Protein AF-A0A2I6SWB7-F1 (afdb_monomer)

Solvent-accessible surface area (backbone atoms only — not comparable to full-atom values): 9257 Å² total; per-residue (Å²): 129,86,56,61,46,77,47,76,46,66,42,67,89,57,44,59,59,52,49,50,51,61,56,71,38,61,81,87,34,52,35,25,45,90,88,36,76,64,65,51,73,69,56,50,51,58,51,48,51,41,49,52,43,11,52,75,36,48,25,43,29,37,39,37,34,41,43,32,36,43,73,59,34,35,78,37,74,38,28,40,83,88,77,72,44,67,47,61,68,62,50,50,50,39,50,42,54,32,58,54,75,63,51,88,58,102,59,66,50,55,40,35,35,49,45,83,53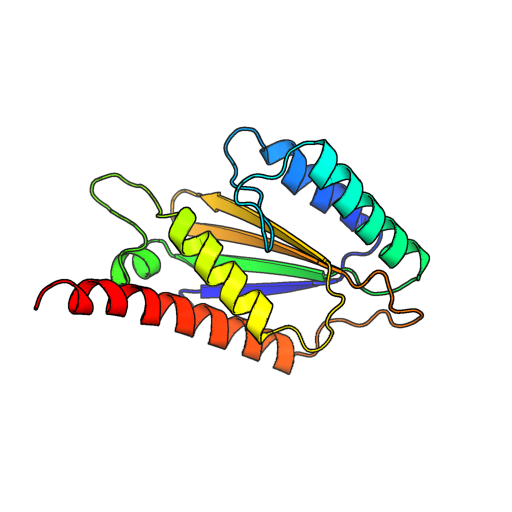,97,64,34,39,36,37,43,34,42,37,29,36,53,82,52,67,72,52,72,60,68,80,55,71,66,57,54,52,49,47,49,51,48,41,50,49,43,48,63,52,59,42,63,63,65,69,70,74,75,118

Foldseek 3Di:
DPQKDKDKDWDAPCVVVVLVVQVVVLPPKQKDDLPDSHDDPVNSVVLVVLVVLQNVLVETKMKMKMKHFLVLLVVQPQADPVVRDGVVVLVVVLVNVLVVVLDPDPAKDKMWIWDDDNGIIMIIMIIGGSPDHDDYDTPDPVSSVSSVVSSVVSSNCSNVVVVVVPD

Mean predicted aligned error: 6.57 Å

Secondary structure (DSSP, 8-state):
--SEEEEEEEESTTHHHHHHHHHHTTTT-EEE-SS-SS--HHHHHHHHHHHHHHHHTTB-EEEEEEEEEHHHHHHTTSEETTTTEE-HHHHHHHHHHHHHHT-SSTT-EEEEEEEE-SSEEEEEEEEE-TT--SB--PPPHHHHHHHHHHHHHHHHHGGGGTTTS--

pLDDT: mean 83.3, std 14.35, range [36.88, 96.44]

Nearest PDB structures (foldseek):
  6v8s-assembly10_J  TM=4.897E-01  e=3.250E+00  Arachis hypogaea
  8qhh-assembly1_A  TM=2.479E-01  e=6.245E-01  Actinidia deliciosa
  2olv-assembly1_A  TM=2.086E-01  e=6.624E-01  Staphylococcus aureus
  3jrs-assembly1_A  TM=2.125E-01  e=2.029E+00  Arabidopsis thaliana
  3nmn-assembly1_A  TM=2.355E-01  e=2.723E+00  Arabidopsis thaliana

Radius of gyration: 16.23 Å; Cα contacts (8 Å, |Δi|>4): 251; chains: 1; bounding box: 41×37×46 Å

Structure (mmCIF, N/CA/C/O backbone):
data_AF-A0A2I6SWB7-F1
#
_entry.id   AF-A0A2I6SWB7-F1
#
loop_
_atom_site.group_PDB
_atom_site.id
_atom_site.type_symbol
_atom_site.label_atom_id
_atom_site.label_alt_id
_atom_site.label_comp_id
_atom_site.label_asym_id
_atom_site.label_entity_id
_atom_site.label_seq_id
_atom_site.pdbx_PDB_ins_code
_atom_site.Cartn_x
_atom_site.Cartn_y
_atom_site.Cartn_z
_atom_site.occupancy
_atom_site.B_iso_or_equiv
_atom_site.auth_seq_id
_atom_site.auth_comp_id
_atom_site.auth_asym_id
_atom_site.auth_atom_id
_atom_site.pdbx_PDB_model_num
ATOM 1 N N . MET A 1 1 ? -23.897 2.166 -2.896 1.00 47.25 1 MET A N 1
ATOM 2 C CA . MET A 1 1 ? -22.799 3.154 -2.782 1.00 47.25 1 MET A CA 1
ATOM 3 C C . MET A 1 1 ? -21.501 2.361 -2.757 1.00 47.25 1 MET A C 1
ATOM 5 O O . MET A 1 1 ? -21.413 1.483 -1.914 1.00 47.25 1 MET A O 1
ATOM 9 N N . ASN A 1 2 ? -20.564 2.573 -3.690 1.00 56.31 2 ASN A N 1
ATOM 10 C CA . ASN A 1 2 ? -19.290 1.832 -3.690 1.00 56.31 2 ASN A CA 1
ATOM 11 C C . ASN A 1 2 ? -18.471 2.235 -2.465 1.00 56.31 2 ASN A C 1
ATOM 13 O O . ASN A 1 2 ? -18.131 3.410 -2.315 1.00 56.31 2 ASN A O 1
ATOM 17 N N . ILE A 1 3 ? -18.231 1.260 -1.594 1.00 81.88 3 ILE A N 1
ATOM 18 C CA . ILE A 1 3 ? -17.667 1.447 -0.258 1.00 81.88 3 ILE A CA 1
ATOM 19 C C . ILE A 1 3 ? -16.125 1.436 -0.293 1.00 81.88 3 ILE A C 1
ATOM 21 O O . ILE A 1 3 ? -15.462 2.081 0.522 1.00 81.88 3 ILE A O 1
ATOM 25 N N . ILE A 1 4 ? -15.572 0.771 -1.307 1.00 85.25 4 ILE A N 1
ATOM 26 C CA . ILE A 1 4 ? -14.178 0.854 -1.732 1.00 85.25 4 ILE A CA 1
ATOM 27 C C . ILE A 1 4 ? -14.172 1.292 -3.197 1.00 85.25 4 ILE A C 1
ATOM 29 O O . ILE A 1 4 ? -15.076 0.949 -3.962 1.00 85.25 4 ILE A O 1
ATOM 33 N N . LYS A 1 5 ? -13.188 2.113 -3.567 1.00 90.00 5 LYS A N 1
ATOM 34 C CA . LYS A 1 5 ? -12.897 2.465 -4.960 1.00 90.00 5 LYS A CA 1
ATOM 35 C C . LYS A 1 5 ? -11.402 2.364 -5.205 1.00 90.00 5 LYS A C 1
ATOM 37 O O . LYS A 1 5 ? -10.639 2.988 -4.465 1.00 90.00 5 LYS A O 1
ATOM 42 N N . LEU A 1 6 ? -11.011 1.653 -6.258 1.00 89.25 6 LEU A N 1
ATOM 43 C CA . LEU A 1 6 ? -9.644 1.634 -6.766 1.00 89.25 6 LEU A CA 1
ATOM 44 C C . LEU A 1 6 ? -9.508 2.535 -8.001 1.00 89.25 6 LEU A C 1
ATOM 46 O O . LEU A 1 6 ? -10.194 2.354 -9.005 1.00 89.25 6 LEU A O 1
ATOM 50 N N . TYR A 1 7 ? -8.587 3.494 -7.943 1.00 87.94 7 TYR A N 1
ATOM 51 C CA . TYR A 1 7 ? -8.158 4.276 -9.102 1.00 87.94 7 TYR A CA 1
ATOM 52 C C . TYR A 1 7 ? -6.742 3.865 -9.484 1.00 87.94 7 TYR A C 1
ATOM 54 O O . TYR A 1 7 ? -5.854 3.948 -8.642 1.00 87.94 7 TYR A O 1
ATOM 62 N N . SER A 1 8 ? -6.518 3.463 -10.735 1.00 84.31 8 SER A N 1
ATOM 63 C CA . SER A 1 8 ? -5.183 3.136 -11.244 1.00 84.31 8 SER A CA 1
ATOM 64 C C . SER A 1 8 ? -4.828 4.039 -12.419 1.00 84.31 8 SER A C 1
ATOM 66 O O . SER A 1 8 ? -5.629 4.233 -13.334 1.00 84.31 8 SER A O 1
ATOM 68 N N . ALA A 1 9 ? -3.629 4.607 -12.390 1.00 83.56 9 ALA A N 1
ATOM 69 C CA . ALA A 1 9 ? -3.094 5.450 -13.448 1.00 83.56 9 ALA A CA 1
ATOM 70 C C . ALA A 1 9 ? -1.621 5.117 -13.690 1.00 83.56 9 ALA A C 1
ATOM 72 O O . ALA A 1 9 ? -0.917 4.671 -12.784 1.00 83.56 9 ALA A O 1
ATOM 73 N N . TYR A 1 10 ? -1.132 5.357 -14.907 1.00 81.38 10 TYR A N 1
ATOM 74 C CA . TYR A 1 10 ? 0.308 5.402 -15.134 1.00 81.38 10 TYR A CA 1
ATOM 75 C C . TYR A 1 10 ? 0.822 6.826 -14.883 1.00 81.38 10 TYR A C 1
ATOM 77 O O . TYR A 1 10 ? 0.157 7.812 -15.204 1.00 81.38 10 TYR A O 1
ATOM 85 N N . LEU A 1 11 ? 2.015 6.932 -14.313 1.00 75.44 11 LEU A N 1
ATOM 86 C CA . LEU A 1 11 ? 2.709 8.188 -14.075 1.00 75.44 11 LEU A CA 1
ATOM 87 C C . LEU A 1 11 ? 3.817 8.344 -15.118 1.00 75.44 11 LEU A C 1
ATOM 89 O O . LEU A 1 11 ? 4.660 7.462 -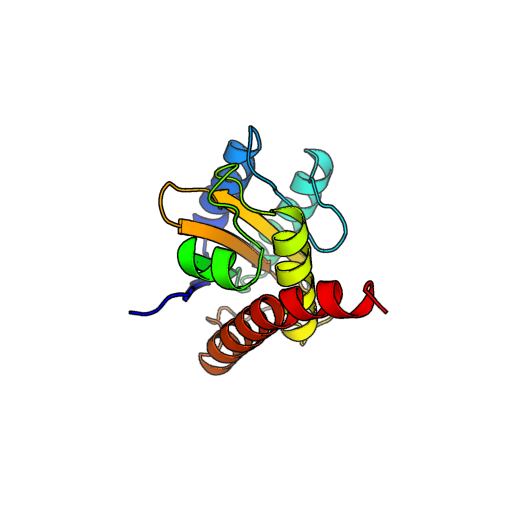15.275 1.00 75.44 11 LEU A O 1
ATOM 93 N N . ASP A 1 12 ? 3.805 9.464 -15.841 1.00 70.19 12 ASP A N 1
ATOM 94 C CA . ASP A 1 12 ? 4.919 9.866 -16.706 1.00 70.19 12 ASP A CA 1
ATOM 95 C C . ASP A 1 12 ? 5.890 10.756 -15.907 1.00 70.19 12 ASP A C 1
ATOM 97 O O . ASP A 1 12 ? 6.246 10.413 -14.782 1.00 70.19 12 ASP A O 1
ATOM 101 N N . LYS A 1 13 ? 6.263 11.946 -16.402 1.00 64.69 13 LYS A N 1
ATOM 102 C CA . LYS A 1 13 ? 7.075 12.930 -15.651 1.00 64.69 13 LYS A CA 1
ATOM 103 C C . LYS A 1 13 ? 6.468 13.357 -14.303 1.00 64.69 13 LYS A C 1
ATOM 105 O O . LYS A 1 13 ? 7.160 13.923 -13.465 1.00 64.69 13 LYS A O 1
ATOM 110 N N . SER A 1 14 ? 5.182 13.089 -14.074 1.00 67.56 14 SER A N 1
ATOM 111 C CA . SER A 1 14 ? 4.477 13.3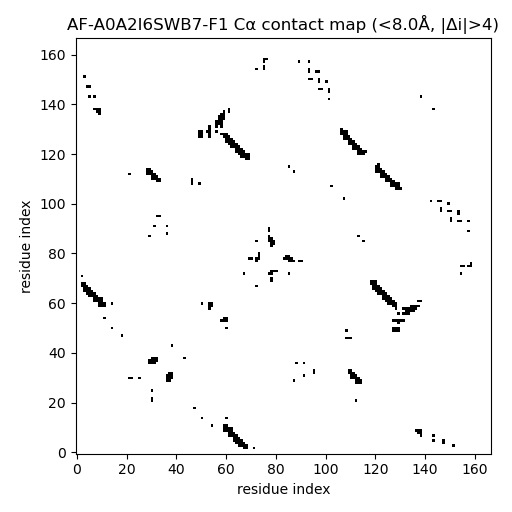99 -12.827 1.00 67.56 14 SER A CA 1
ATOM 112 C C . SER A 1 14 ? 4.874 12.512 -11.641 1.00 67.56 14 SER A C 1
ATOM 114 O O . SER A 1 14 ? 4.485 12.825 -10.512 1.00 67.56 14 SER A O 1
ATOM 116 N N . PHE A 1 15 ? 5.661 11.445 -11.848 1.00 73.94 15 PHE A N 1
ATOM 117 C CA . PHE A 1 15 ? 6.043 10.552 -10.753 1.00 73.94 15 PHE A CA 1
ATOM 118 C C . PHE A 1 15 ? 6.877 11.254 -9.675 1.00 73.94 15 PHE A C 1
ATOM 120 O O . PHE A 1 15 ? 6.742 10.917 -8.504 1.00 73.94 15 PHE A O 1
ATOM 127 N N . GLU A 1 16 ? 7.687 12.257 -10.027 1.00 72.50 16 GLU A N 1
ATOM 128 C CA . GLU A 1 16 ? 8.439 13.035 -9.038 1.00 72.50 16 GLU A CA 1
ATOM 129 C C . GLU A 1 16 ? 7.506 13.809 -8.112 1.00 72.50 16 GLU A C 1
ATOM 131 O O . GLU A 1 16 ? 7.712 13.817 -6.904 1.00 72.50 16 GLU A O 1
ATOM 136 N N . SER A 1 17 ? 6.452 14.426 -8.654 1.00 75.44 17 SER A N 1
ATOM 137 C CA . SER A 1 17 ? 5.439 15.121 -7.851 1.00 75.44 17 SER A CA 1
ATOM 138 C C . SER A 1 17 ? 4.722 14.148 -6.915 1.00 75.44 17 SER A C 1
ATOM 140 O O . SER A 1 17 ? 4.554 14.437 -5.734 1.00 75.44 17 SER A O 1
ATOM 142 N N . PHE A 1 18 ? 4.381 12.958 -7.413 1.00 73.94 18 PHE A N 1
ATOM 143 C CA . PHE A 1 18 ? 3.781 11.885 -6.623 1.00 73.94 18 PHE A CA 1
ATOM 144 C C . PHE A 1 18 ? 4.711 11.370 -5.512 1.00 73.94 18 PHE A C 1
ATOM 146 O O . PHE A 1 18 ? 4.304 11.297 -4.352 1.00 73.94 18 PHE A O 1
ATOM 153 N N . LEU A 1 19 ? 5.972 11.067 -5.831 1.00 73.06 19 LEU A N 1
ATOM 154 C CA . LEU A 1 19 ? 6.958 10.662 -4.835 1.00 73.06 19 LEU A CA 1
ATOM 155 C C . LEU A 1 19 ? 7.158 11.785 -3.824 1.00 73.06 19 LEU A C 1
ATOM 157 O O . LEU A 1 19 ? 7.045 11.551 -2.630 1.00 73.06 19 LEU A O 1
ATOM 161 N N . ASN A 1 20 ? 7.354 13.024 -4.270 1.00 72.88 20 ASN A N 1
ATOM 162 C CA . ASN A 1 20 ? 7.486 14.181 -3.390 1.00 72.88 20 ASN A CA 1
ATOM 163 C C . ASN A 1 20 ? 6.243 14.399 -2.526 1.00 72.88 20 ASN A C 1
ATOM 165 O O . ASN A 1 20 ? 6.382 14.807 -1.379 1.00 72.88 20 ASN A O 1
ATOM 169 N N . GLN A 1 21 ? 5.045 14.100 -3.024 1.00 71.25 21 GLN A N 1
ATOM 170 C CA . GLN A 1 21 ? 3.815 14.126 -2.244 1.00 71.25 21 GLN A CA 1
ATOM 171 C C . GLN A 1 21 ? 3.856 13.060 -1.141 1.00 71.25 21 GLN A C 1
ATOM 173 O O . GLN A 1 21 ? 3.712 13.414 0.027 1.00 71.25 21 GLN A O 1
ATOM 178 N N . ILE A 1 22 ? 4.139 11.795 -1.471 1.00 68.50 22 ILE A N 1
ATOM 179 C CA . ILE A 1 22 ? 4.314 10.720 -0.477 1.00 68.50 22 ILE A CA 1
ATOM 180 C C . ILE A 1 22 ? 5.393 11.086 0.558 1.00 68.50 22 ILE A C 1
ATOM 182 O O . ILE A 1 22 ? 5.217 10.860 1.752 1.00 68.50 22 ILE A O 1
ATOM 186 N N . LEU A 1 23 ? 6.488 11.705 0.117 1.00 62.88 23 LEU A N 1
ATOM 187 C CA . LEU A 1 23 ? 7.639 12.066 0.946 1.00 62.88 23 LEU A CA 1
ATOM 188 C C . LEU A 1 23 ? 7.383 13.275 1.854 1.00 62.88 23 LEU A C 1
ATOM 190 O O . LEU A 1 23 ? 7.797 13.272 3.015 1.00 62.88 23 LEU A O 1
ATOM 194 N N . ARG A 1 24 ? 6.694 14.311 1.352 1.00 60.31 24 ARG A N 1
ATOM 195 C CA . ARG A 1 24 ? 6.310 15.518 2.116 1.00 60.31 24 ARG A CA 1
ATOM 196 C C . ARG A 1 24 ? 5.397 15.181 3.284 1.00 60.31 24 ARG A C 1
ATOM 198 O O . ARG A 1 24 ? 5.394 15.876 4.294 1.00 60.31 24 ARG A O 1
ATOM 205 N N . TYR A 1 25 ? 4.649 14.101 3.141 1.00 53.00 25 TYR A N 1
ATOM 206 C CA . TYR A 1 25 ? 3.710 13.615 4.125 1.00 53.00 25 TYR A CA 1
ATOM 207 C C . TYR A 1 25 ? 4.342 12.823 5.285 1.00 53.00 25 TYR A C 1
ATOM 209 O O . TYR A 1 25 ? 3.658 12.562 6.269 1.00 53.00 25 TYR A O 1
ATOM 217 N N . SER A 1 26 ? 5.650 12.536 5.254 1.00 50.06 26 SER A N 1
ATOM 218 C CA . SER A 1 26 ? 6.396 11.829 6.321 1.00 50.06 26 SER A CA 1
ATOM 219 C C . SER A 1 26 ? 6.290 12.415 7.746 1.00 50.06 26 SER A C 1
ATOM 221 O O . SER A 1 26 ? 6.705 11.766 8.703 1.00 50.06 26 SER A O 1
ATOM 223 N N . LYS A 1 27 ? 5.682 13.594 7.937 1.00 47.38 27 LYS A N 1
ATOM 224 C CA . LYS A 1 27 ? 5.206 14.059 9.249 1.00 47.38 27 LYS A CA 1
ATOM 225 C C . LYS A 1 27 ? 3.749 13.622 9.459 1.00 47.38 27 LYS A C 1
ATOM 227 O O . LYS A 1 27 ? 2.830 14.396 9.217 1.00 47.38 27 LYS A O 1
ATOM 232 N N . GLY A 1 28 ? 3.551 12.378 9.898 1.00 50.12 28 GLY A N 1
ATOM 233 C CA . GLY A 1 28 ? 2.233 11.843 10.280 1.00 50.12 28 GLY A CA 1
ATOM 234 C C . GLY A 1 28 ? 1.578 10.880 9.284 1.00 50.12 28 GLY A C 1
ATOM 235 O O . GLY A 1 28 ? 0.435 10.487 9.500 1.00 50.12 28 GLY A O 1
ATOM 236 N N . ILE A 1 29 ? 2.278 10.483 8.217 1.00 63.03 29 ILE A N 1
ATOM 237 C CA . ILE A 1 29 ? 1.817 9.460 7.268 1.00 63.03 29 ILE A CA 1
ATOM 238 C C . ILE A 1 29 ? 2.696 8.218 7.363 1.00 63.03 29 ILE A C 1
ATOM 240 O O . ILE A 1 29 ? 3.925 8.298 7.371 1.00 63.03 29 ILE A O 1
ATOM 244 N N . TYR A 1 30 ? 2.036 7.064 7.422 1.00 73.56 30 TYR A N 1
ATOM 245 C CA . TYR A 1 30 ? 2.667 5.755 7.357 1.00 73.56 30 TYR A CA 1
ATOM 246 C C . TYR A 1 30 ? 3.132 5.530 5.926 1.00 73.56 30 TYR A C 1
ATOM 248 O O . TYR A 1 30 ? 2.305 5.280 5.052 1.00 73.56 30 TYR A O 1
ATOM 256 N N . VAL A 1 31 ? 4.431 5.691 5.677 1.00 88.56 31 VAL A N 1
ATOM 257 C CA . VAL A 1 31 ? 5.050 5.377 4.387 1.00 88.56 31 VAL A CA 1
ATOM 258 C C . VAL A 1 31 ? 5.818 4.074 4.541 1.00 88.56 31 VAL A C 1
ATOM 260 O O . VAL A 1 31 ? 6.766 4.005 5.325 1.00 88.56 31 VAL A O 1
ATOM 263 N N . PHE A 1 32 ? 5.408 3.057 3.791 1.00 91.88 32 PHE A N 1
ATOM 264 C CA . PHE A 1 32 ? 5.825 1.677 4.003 1.00 91.88 32 PHE A CA 1
ATOM 265 C C . PHE A 1 32 ? 6.057 0.945 2.681 1.00 91.88 32 PHE A C 1
ATOM 267 O O . PHE A 1 32 ? 5.696 1.419 1.602 1.00 91.88 32 PHE A O 1
ATOM 274 N N . ASN A 1 33 ? 6.693 -0.217 2.766 1.00 92.44 33 ASN A N 1
ATOM 275 C CA . ASN A 1 33 ? 6.845 -1.149 1.655 1.00 92.44 33 ASN A CA 1
ATOM 276 C C . ASN A 1 33 ? 6.730 -2.596 2.163 1.00 92.44 33 ASN A C 1
ATOM 278 O O . ASN A 1 33 ? 6.283 -2.844 3.287 1.00 92.44 33 ASN A O 1
ATOM 282 N N . TYR A 1 34 ? 7.170 -3.549 1.342 1.00 90.38 34 TYR A N 1
ATOM 283 C CA . TYR A 1 34 ? 7.117 -4.980 1.640 1.00 90.38 34 TYR A CA 1
ATOM 284 C C . TYR A 1 34 ? 7.842 -5.405 2.933 1.00 90.38 34 TYR A C 1
ATOM 286 O O . TYR A 1 34 ? 7.452 -6.403 3.516 1.00 90.38 34 TYR A O 1
ATOM 294 N N . THR A 1 35 ? 8.859 -4.671 3.403 1.00 88.31 35 THR A N 1
ATOM 295 C CA . THR A 1 35 ? 9.658 -5.050 4.594 1.00 88.31 35 THR A CA 1
ATOM 296 C C . THR A 1 35 ? 9.606 -4.053 5.739 1.00 88.31 35 THR A C 1
ATOM 298 O O . THR A 1 35 ? 9.953 -4.402 6.864 1.00 88.31 35 THR A O 1
ATOM 301 N N . LYS A 1 36 ? 9.232 -2.799 5.481 1.00 90.62 36 LYS A N 1
ATOM 302 C CA . LYS A 1 36 ? 9.334 -1.720 6.470 1.00 90.62 36 LYS A CA 1
ATOM 303 C C . LYS A 1 36 ? 7.998 -1.018 6.629 1.00 90.62 36 LYS A C 1
ATOM 305 O O . LYS A 1 36 ? 7.447 -0.551 5.639 1.00 90.62 36 LYS A O 1
ATOM 310 N N . ASN A 1 37 ? 7.529 -0.882 7.872 1.00 89.56 37 ASN A N 1
ATOM 311 C CA . ASN A 1 37 ? 6.351 -0.069 8.231 1.00 89.56 37 ASN A CA 1
ATOM 312 C C . ASN A 1 37 ? 6.643 1.441 8.155 1.00 89.56 37 ASN A C 1
ATOM 314 O O . ASN A 1 37 ? 5.726 2.248 8.040 1.00 89.56 37 ASN A O 1
ATOM 318 N N . TYR A 1 38 ? 7.925 1.817 8.224 1.00 87.00 38 TYR A N 1
ATOM 319 C CA . TYR A 1 38 ? 8.386 3.200 8.156 1.00 87.00 38 TYR A CA 1
ATOM 320 C C . TYR A 1 38 ? 9.656 3.284 7.314 1.00 87.00 38 TYR A C 1
ATOM 322 O O . TYR A 1 38 ? 10.688 2.712 7.673 1.00 87.00 38 TYR A O 1
ATOM 330 N N . LEU A 1 39 ? 9.585 4.010 6.201 1.00 85.50 39 LEU A N 1
ATOM 331 C CA . LEU A 1 39 ? 10.735 4.267 5.340 1.00 85.50 39 LEU A CA 1
ATOM 332 C C . LEU A 1 39 ? 11.506 5.500 5.813 1.00 85.50 39 LEU A C 1
ATOM 334 O O . LEU A 1 39 ? 10.961 6.600 5.916 1.00 85.50 39 LEU A O 1
ATOM 338 N N . LYS A 1 40 ? 12.801 5.320 6.080 1.00 83.62 40 LYS A N 1
ATOM 339 C CA . LYS A 1 40 ? 13.724 6.420 6.379 1.00 83.62 40 LYS A CA 1
ATOM 340 C C . LYS A 1 40 ? 14.182 7.079 5.079 1.00 83.62 40 LYS A C 1
ATOM 342 O O . LYS A 1 40 ? 14.003 6.546 3.988 1.00 83.62 40 LYS A O 1
ATOM 347 N N . LYS A 1 41 ? 14.842 8.236 5.190 1.00 80.94 41 LYS A N 1
ATOM 348 C CA . LYS A 1 41 ? 15.349 8.984 4.028 1.00 80.94 41 LYS A CA 1
ATOM 349 C C . LYS A 1 41 ? 16.214 8.126 3.091 1.00 80.94 41 LYS A 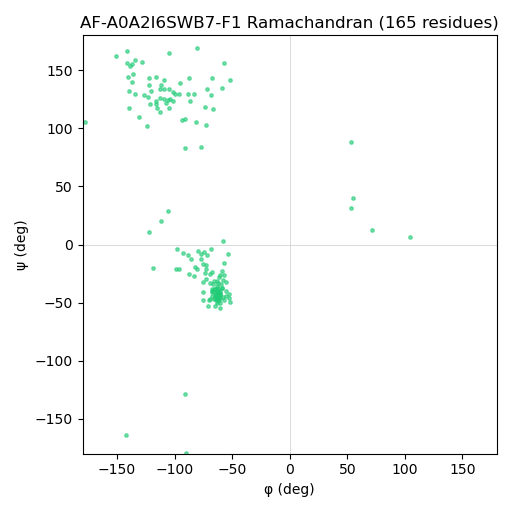C 1
ATOM 351 O O . LYS A 1 41 ? 16.036 8.220 1.886 1.00 80.94 41 LYS A O 1
ATOM 356 N N . SER A 1 42 ? 17.101 7.286 3.628 1.00 83.88 42 SER A N 1
ATOM 357 C CA . SER A 1 42 ? 17.947 6.385 2.829 1.00 83.88 42 SER A CA 1
ATOM 358 C C . SER A 1 42 ? 17.126 5.387 2.009 1.00 83.88 42 SER A C 1
ATOM 360 O O . SER A 1 42 ? 17.357 5.248 0.813 1.00 83.88 42 SER A O 1
ATOM 362 N N . ASP A 1 43 ? 16.113 4.771 2.625 1.00 86.19 43 ASP A N 1
ATOM 363 C CA . ASP A 1 43 ? 15.219 3.815 1.956 1.00 86.19 43 ASP A CA 1
ATOM 364 C C . ASP A 1 43 ? 14.487 4.477 0.785 1.00 86.19 43 ASP A C 1
ATOM 366 O O . ASP A 1 43 ? 14.308 3.905 -0.289 1.00 86.19 43 ASP A O 1
ATOM 370 N N . LEU A 1 44 ? 14.075 5.725 0.994 1.00 82.56 44 LEU A N 1
ATOM 371 C CA . LEU A 1 44 ? 13.367 6.509 -0.003 1.00 82.56 44 LE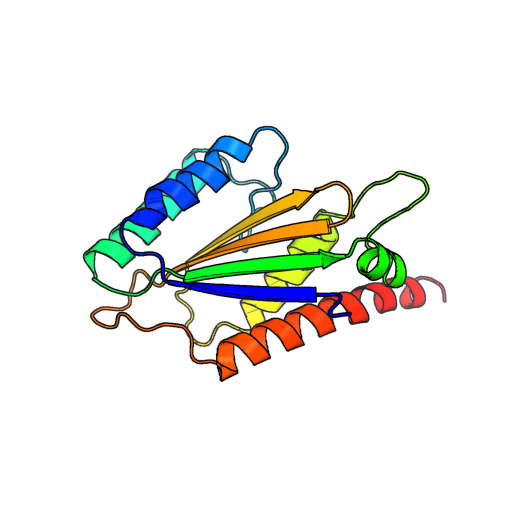U A CA 1
ATOM 372 C C . LEU A 1 44 ? 14.263 6.893 -1.185 1.00 82.56 44 LEU A C 1
ATOM 374 O O . LEU A 1 44 ? 13.763 6.945 -2.305 1.00 82.56 44 LEU A O 1
ATOM 378 N N . GLU A 1 45 ? 15.560 7.131 -0.976 1.00 84.94 45 GLU A N 1
ATOM 379 C CA . GLU A 1 45 ? 16.502 7.378 -2.077 1.00 84.94 45 GLU A CA 1
ATOM 380 C C . GLU A 1 45 ? 16.716 6.128 -2.944 1.00 84.94 45 GLU A C 1
ATOM 382 O O . GLU A 1 45 ? 16.686 6.215 -4.172 1.00 84.94 45 GLU A O 1
ATOM 387 N N . GLU A 1 46 ? 16.833 4.943 -2.343 1.00 87.44 46 GLU A N 1
ATOM 388 C CA . GLU A 1 46 ? 16.930 3.682 -3.097 1.00 87.44 46 GLU A CA 1
ATOM 389 C C . GLU A 1 46 ? 15.676 3.415 -3.942 1.00 87.44 46 GLU A C 1
ATOM 391 O O . GLU A 1 46 ? 15.752 3.046 -5.122 1.00 87.44 46 GLU A O 1
ATOM 396 N N . ILE A 1 47 ? 14.501 3.659 -3.358 1.00 89.00 47 ILE A N 1
ATOM 397 C CA . ILE A 1 47 ? 13.227 3.534 -4.063 1.00 89.00 47 ILE A CA 1
ATOM 398 C C . ILE A 1 47 ? 13.138 4.570 -5.186 1.00 89.00 47 ILE A C 1
ATOM 400 O O . ILE A 1 47 ? 12.836 4.196 -6.318 1.00 89.00 47 ILE A O 1
ATOM 404 N N . LYS A 1 48 ? 13.465 5.844 -4.933 1.00 87.00 48 LYS A N 1
ATOM 405 C CA . LYS A 1 48 ? 13.515 6.880 -5.981 1.00 87.00 48 LYS A CA 1
ATOM 406 C C . LYS A 1 48 ? 14.394 6.447 -7.148 1.00 87.00 48 LYS A C 1
ATOM 408 O O . LYS A 1 48 ? 13.952 6.550 -8.288 1.00 87.00 48 LYS A O 1
ATOM 413 N N . ASN A 1 49 ? 15.585 5.910 -6.886 1.00 90.06 49 ASN A N 1
ATOM 414 C CA . ASN A 1 49 ? 16.491 5.430 -7.933 1.00 90.06 49 ASN A CA 1
ATOM 415 C C . ASN A 1 49 ? 15.848 4.338 -8.802 1.00 90.06 49 ASN A C 1
ATOM 417 O O . ASN A 1 49 ? 16.023 4.334 -10.021 1.00 90.06 49 ASN A O 1
ATOM 421 N N . SER A 1 50 ? 15.048 3.451 -8.206 1.00 91.56 50 SER A N 1
ATOM 422 C CA . SER A 1 50 ? 14.294 2.428 -8.945 1.00 91.56 50 SER A CA 1
ATOM 423 C C . SER A 1 50 ? 13.215 3.037 -9.851 1.00 91.56 50 SER A C 1
ATOM 425 O O . SER A 1 50 ? 13.061 2.621 -11.003 1.00 91.56 50 SER A O 1
ATOM 427 N N . PHE A 1 51 ? 12.507 4.062 -9.373 1.00 89.94 51 PHE A N 1
ATOM 428 C CA . PHE A 1 51 ? 11.515 4.791 -10.170 1.00 89.94 51 PHE A CA 1
ATOM 429 C C . PHE A 1 51 ? 12.179 5.588 -11.301 1.00 89.94 51 PHE A C 1
ATOM 431 O O . PHE A 1 51 ? 11.746 5.477 -12.447 1.00 89.94 51 PHE A O 1
ATOM 438 N N . TYR A 1 52 ? 13.281 6.296 -11.029 1.00 89.00 52 TYR A N 1
ATOM 439 C CA . TYR A 1 52 ? 14.070 6.979 -12.060 1.00 89.00 52 TYR A CA 1
ATOM 440 C C . TYR A 1 52 ? 14.564 6.005 -13.127 1.00 89.00 52 TYR A C 1
ATOM 442 O O . TYR A 1 52 ? 14.412 6.276 -14.314 1.00 89.00 52 TYR A O 1
ATOM 450 N N . LYS A 1 53 ? 15.093 4.842 -12.729 1.00 90.56 53 LYS A N 1
ATOM 451 C CA . LYS A 1 53 ? 15.537 3.807 -13.670 1.00 90.56 53 LYS A CA 1
ATOM 452 C C . LYS A 1 53 ? 14.393 3.262 -14.529 1.00 90.56 53 LYS A C 1
ATOM 454 O O . LYS A 1 53 ? 14.568 3.041 -15.721 1.00 90.56 53 LYS A O 1
ATOM 459 N N . THR A 1 54 ? 13.213 3.066 -13.950 1.00 88.88 54 THR A N 1
ATOM 460 C CA . THR A 1 54 ? 12.009 2.669 -14.703 1.00 88.88 54 THR A CA 1
ATOM 461 C C . THR A 1 54 ? 11.630 3.747 -15.723 1.00 88.88 54 THR A C 1
ATOM 463 O O . THR A 1 54 ? 11.405 3.457 -16.900 1.00 88.88 54 THR A O 1
ATOM 466 N N . TYR A 1 55 ? 11.634 5.011 -15.298 1.00 86.12 55 TYR A N 1
ATOM 467 C CA . TYR A 1 55 ? 11.361 6.145 -16.173 1.00 86.12 55 TYR A CA 1
ATOM 468 C C . TYR A 1 55 ? 12.372 6.236 -17.331 1.00 86.12 55 TYR A C 1
ATOM 470 O O . TYR A 1 55 ? 11.963 6.366 -18.488 1.00 86.12 55 TYR A O 1
ATOM 478 N N . THR A 1 56 ? 13.678 6.095 -17.066 1.00 87.56 56 THR A N 1
ATOM 479 C CA . THR A 1 56 ? 14.710 6.105 -18.119 1.00 87.56 56 THR A CA 1
ATOM 480 C C . THR A 1 56 ? 14.613 4.898 -19.052 1.00 87.56 56 THR A C 1
ATOM 482 O O . THR A 1 56 ? 14.798 5.054 -20.259 1.00 87.56 56 THR A O 1
ATOM 485 N N . ASN A 1 57 ? 14.215 3.727 -18.542 1.00 87.50 57 ASN A N 1
ATOM 486 C CA . ASN A 1 57 ? 13.897 2.541 -19.347 1.00 87.50 57 ASN A CA 1
ATOM 487 C C . ASN A 1 57 ? 12.618 2.695 -20.194 1.00 87.50 57 ASN A C 1
ATOM 489 O O . ASN A 1 57 ? 12.285 1.793 -20.971 1.00 87.50 57 ASN A O 1
ATOM 493 N N . ARG A 1 58 ? 11.901 3.822 -20.058 1.00 83.94 58 ARG A N 1
ATOM 494 C CA . ARG A 1 58 ? 10.625 4.115 -20.724 1.00 83.94 58 ARG A CA 1
ATOM 495 C C . ARG A 1 58 ? 9.581 3.026 -20.468 1.00 83.94 58 ARG A C 1
ATOM 497 O O . ARG A 1 58 ? 8.833 2.651 -21.372 1.00 83.94 58 ARG A O 1
ATOM 504 N N . THR A 1 59 ? 9.536 2.512 -19.244 1.00 84.88 59 THR A N 1
ATOM 505 C CA . THR A 1 59 ? 8.506 1.573 -18.787 1.00 84.88 59 THR A CA 1
ATOM 506 C C . THR A 1 59 ? 7.499 2.271 -17.878 1.00 84.88 59 THR A C 1
ATOM 508 O O . THR A 1 59 ? 7.696 3.416 -17.467 1.00 84.88 59 THR A O 1
ATOM 511 N N . ALA A 1 60 ? 6.358 1.622 -17.643 1.00 83.75 60 ALA A N 1
ATOM 512 C CA . ALA A 1 60 ? 5.284 2.206 -16.854 1.00 83.75 60 ALA A CA 1
ATOM 513 C C . ALA A 1 60 ? 5.634 2.267 -15.357 1.00 83.75 60 ALA A C 1
ATOM 515 O O . ALA A 1 60 ? 6.093 1.293 -14.757 1.00 83.75 60 ALA A O 1
ATOM 516 N N . ILE A 1 61 ? 5.366 3.427 -14.761 1.00 87.94 61 ILE A N 1
ATOM 517 C CA . ILE A 1 61 ? 5.229 3.608 -13.317 1.00 87.94 61 ILE A CA 1
ATOM 518 C C . ILE A 1 61 ? 3.731 3.671 -13.049 1.00 87.94 61 ILE A C 1
ATOM 520 O O . ILE A 1 61 ? 3.032 4.416 -13.730 1.00 87.94 61 ILE A O 1
ATOM 524 N N . HIS A 1 62 ? 3.234 2.917 -12.077 1.00 88.31 62 HIS A N 1
ATOM 525 C CA . HIS A 1 62 ? 1.817 2.891 -11.737 1.00 88.31 62 HIS A CA 1
ATOM 526 C C . HIS A 1 62 ? 1.558 3.561 -10.397 1.00 88.31 62 HIS A C 1
ATOM 528 O O . HIS A 1 62 ? 2.335 3.411 -9.451 1.00 88.31 62 HIS A O 1
ATOM 534 N N . GLN A 1 63 ? 0.442 4.277 -10.335 1.00 90.06 63 GLN A N 1
ATOM 535 C CA . GLN A 1 63 ? -0.163 4.744 -9.106 1.00 90.06 63 GLN A CA 1
ATOM 536 C C . GLN A 1 63 ? -1.525 4.091 -8.954 1.00 90.06 63 GLN A C 1
ATOM 538 O O . GLN A 1 63 ? -2.394 4.270 -9.803 1.00 90.06 63 GLN A O 1
ATOM 543 N N . ASP A 1 64 ? -1.710 3.405 -7.838 1.00 92.00 64 ASP A N 1
ATOM 544 C CA . ASP A 1 64 ? -2.987 2.859 -7.419 1.00 92.00 64 ASP A CA 1
ATOM 545 C C . ASP A 1 64 ? -3.461 3.605 -6.170 1.00 92.00 64 ASP A C 1
ATOM 547 O O . ASP A 1 64 ? -2.667 3.918 -5.280 1.00 92.00 64 ASP A O 1
ATOM 551 N N . VAL A 1 65 ? -4.746 3.945 -6.109 1.00 93.00 65 VAL A N 1
ATOM 552 C CA . VAL A 1 65 ? -5.344 4.666 -4.985 1.00 93.00 65 VAL A CA 1
ATOM 553 C C . VAL A 1 65 ? -6.610 3.960 -4.542 1.00 93.00 65 VAL A C 1
ATOM 555 O O . VAL A 1 65 ? -7.626 4.025 -5.233 1.00 93.00 65 VAL A O 1
ATOM 558 N N . PHE A 1 66 ? -6.560 3.346 -3.363 1.00 95.38 66 PHE A N 1
ATOM 559 C CA . PHE A 1 66 ? -7.759 2.884 -2.675 1.00 95.38 66 PHE A CA 1
ATOM 560 C C . PHE A 1 66 ? -8.372 4.039 -1.895 1.00 95.38 66 PHE A C 1
ATOM 562 O O . PHE A 1 66 ? -7.683 4.704 -1.121 1.00 95.38 66 PHE A O 1
ATOM 569 N N . VAL A 1 67 ? -9.670 4.263 -2.077 1.00 95.00 67 VAL A N 1
ATOM 570 C CA . VAL A 1 67 ? -10.480 5.159 -1.246 1.00 95.00 67 VAL A CA 1
ATOM 571 C C . VAL A 1 67 ? -11.518 4.312 -0.529 1.00 95.00 67 VAL A C 1
ATOM 573 O O . VAL A 1 67 ? -12.355 3.689 -1.179 1.00 95.00 67 VAL A O 1
ATOM 576 N N . ILE A 1 68 ? -11.445 4.286 0.798 1.00 95.75 68 ILE A N 1
ATOM 577 C CA . ILE A 1 68 ? -12.195 3.353 1.641 1.00 95.75 68 ILE A CA 1
ATOM 578 C C . ILE A 1 68 ? -13.041 4.146 2.632 1.00 95.75 68 ILE A C 1
ATOM 580 O O . ILE A 1 68 ? -12.504 4.986 3.358 1.00 95.75 68 ILE A O 1
ATOM 584 N N . ASP A 1 69 ? -14.343 3.873 2.693 1.00 95.62 69 ASP A N 1
ATOM 585 C CA . ASP A 1 69 ? -15.226 4.439 3.718 1.00 95.62 69 ASP A CA 1
ATOM 586 C C . ASP A 1 69 ? -14.867 3.863 5.100 1.00 95.62 69 ASP A C 1
ATOM 588 O O . ASP A 1 69 ? -14.806 2.646 5.291 1.00 95.62 69 ASP A O 1
ATOM 592 N N . LYS A 1 70 ? -14.663 4.721 6.105 1.00 94.81 70 LYS A N 1
ATOM 593 C CA . LYS A 1 70 ? -14.369 4.273 7.477 1.00 94.81 70 LYS A CA 1
ATOM 594 C C . LYS A 1 70 ? -15.480 3.417 8.086 1.00 94.81 70 LYS A C 1
ATOM 596 O O . LYS A 1 70 ? -15.192 2.584 8.941 1.00 94.81 70 LYS A O 1
ATOM 601 N N . LYS A 1 71 ? -16.733 3.577 7.644 1.00 94.88 71 LYS A N 1
ATOM 602 C CA . LYS A 1 71 ? -17.848 2.713 8.062 1.00 94.88 71 LYS A CA 1
ATOM 603 C C . LYS A 1 71 ? -17.634 1.260 7.646 1.00 94.88 71 LYS A C 1
ATOM 605 O O . LYS A 1 71 ? -18.018 0.353 8.375 1.00 94.88 71 LYS A O 1
ATOM 610 N N . TYR A 1 72 ? -16.983 1.039 6.508 1.00 95.12 72 TYR A N 1
ATOM 611 C CA . TYR A 1 72 ? -16.598 -0.297 6.060 1.00 95.12 72 TYR A CA 1
ATOM 612 C C . TYR A 1 72 ? -15.506 -0.887 6.926 1.00 95.12 72 TYR A C 1
ATOM 614 O O . TYR A 1 72 ? -15.628 -2.012 7.388 1.00 95.12 72 TYR A O 1
ATOM 622 N N . LEU A 1 73 ? -14.467 -0.095 7.197 1.00 95.44 73 LEU A N 1
ATOM 623 C CA . LEU A 1 73 ? -13.372 -0.518 8.062 1.00 95.44 73 LEU A CA 1
ATOM 624 C C . LEU A 1 73 ? -13.879 -0.888 9.459 1.00 95.44 73 LEU A C 1
ATOM 626 O O . LEU A 1 73 ? -13.410 -1.866 10.029 1.00 95.44 73 LEU A O 1
ATOM 630 N N . ALA A 1 74 ? -14.875 -0.170 9.987 1.00 94.62 74 ALA A N 1
ATOM 631 C CA . ALA A 1 74 ? -15.492 -0.515 11.266 1.00 94.62 74 ALA A CA 1
ATOM 632 C C . ALA A 1 74 ? -16.172 -1.887 11.260 1.00 94.62 74 ALA A C 1
ATOM 634 O O . ALA A 1 74 ? -16.080 -2.600 12.255 1.00 94.62 74 ALA A O 1
ATOM 635 N N . LYS A 1 75 ? -16.814 -2.279 10.150 1.00 94.38 75 LYS A N 1
ATOM 636 C CA . LYS A 1 75 ? -17.463 -3.594 10.017 1.00 94.38 75 LYS A CA 1
ATOM 637 C C . LYS A 1 75 ? -16.475 -4.750 10.230 1.00 94.38 75 LYS A C 1
ATOM 639 O O . LYS A 1 75 ? -16.879 -5.792 10.730 1.00 94.38 75 LYS A O 1
ATOM 644 N N . TYR A 1 76 ? -15.204 -4.545 9.885 1.00 94.75 76 TYR A N 1
ATOM 645 C CA . TYR A 1 76 ? -14.141 -5.552 9.979 1.00 94.75 76 TYR A CA 1
ATOM 646 C C . TYR A 1 76 ? -13.095 -5.221 11.059 1.00 94.75 76 TYR A C 1
ATOM 648 O O . TYR A 1 76 ? -11.964 -5.689 10.998 1.00 94.75 76 TYR A O 1
ATOM 656 N N . GLY A 1 77 ? -13.435 -4.371 12.037 1.00 93.50 77 GLY A N 1
ATOM 657 C CA . GLY A 1 77 ? -12.555 -4.077 13.177 1.00 93.50 77 GLY A CA 1
ATOM 658 C C . GLY A 1 77 ? -11.307 -3.238 12.856 1.00 93.50 77 GLY A C 1
ATOM 659 O O . GLY A 1 77 ? -10.420 -3.115 13.694 1.00 93.50 77 GLY A O 1
ATOM 660 N N . LEU A 1 78 ? -11.226 -2.628 11.669 1.00 95.38 78 LEU A N 1
ATOM 661 C CA . LEU A 1 78 ? -10.095 -1.800 11.218 1.00 95.38 78 LEU A CA 1
ATOM 662 C C . LEU A 1 78 ? -10.275 -0.303 11.525 1.00 95.38 78 LEU A C 1
ATOM 664 O O . LEU A 1 78 ? -9.361 0.497 11.317 1.00 95.38 78 LEU A O 1
ATOM 668 N N . TYR A 1 79 ? -11.451 0.104 12.007 1.00 95.69 79 TYR A N 1
ATOM 669 C CA . TYR A 1 79 ? -11.726 1.463 12.472 1.00 95.69 79 TYR A CA 1
ATOM 670 C C . TYR A 1 79 ? -12.589 1.441 13.735 1.00 95.69 79 TYR A C 1
ATOM 672 O O . TYR A 1 79 ? -13.628 0.787 13.774 1.00 95.69 79 TYR A O 1
ATOM 680 N N . SER A 1 80 ? -12.185 2.203 14.752 1.00 95.06 80 SER A N 1
ATOM 681 C CA . SER A 1 80 ? -12.939 2.353 15.998 1.00 95.06 80 SER A CA 1
ATOM 682 C C . SER A 1 80 ? -13.622 3.715 16.062 1.00 95.06 80 SER A C 1
ATOM 684 O O . SER A 1 80 ? -12.972 4.760 16.003 1.00 95.06 80 SER A O 1
ATOM 686 N N . TYR A 1 81 ? -14.943 3.714 16.249 1.00 93.56 81 TYR A N 1
ATOM 687 C CA . TYR A 1 81 ? -15.707 4.941 16.498 1.00 93.56 81 TYR A CA 1
ATOM 688 C C . TYR A 1 81 ? -15.407 5.566 17.864 1.00 93.56 81 TYR A C 1
ATOM 690 O O . TYR A 1 81 ? -15.556 6.778 18.013 1.00 93.56 81 TYR A O 1
ATOM 698 N N . ILE A 1 82 ? -14.969 4.759 18.838 1.00 94.31 82 ILE A N 1
ATOM 699 C CA . ILE A 1 82 ? -14.674 5.201 20.207 1.00 94.31 82 ILE A CA 1
ATOM 700 C C . ILE A 1 82 ? -13.401 6.048 20.209 1.00 94.31 82 ILE A C 1
ATOM 702 O O . ILE A 1 82 ? -13.402 7.188 20.665 1.00 94.31 82 ILE A O 1
ATOM 706 N N . THR A 1 83 ? -12.319 5.509 19.645 1.00 93.44 83 THR A N 1
ATOM 707 C CA . THR A 1 83 ? -11.011 6.182 19.597 1.00 93.44 83 THR A CA 1
ATOM 708 C C . THR A 1 83 ? -10.852 7.073 18.367 1.00 93.44 83 THR A C 1
ATOM 710 O O . THR A 1 83 ? -9.877 7.815 18.266 1.00 93.44 83 THR A O 1
ATOM 713 N N . LYS A 1 84 ? -11.795 7.001 17.414 1.00 92.25 84 LYS A N 1
ATOM 714 C CA . LYS A 1 84 ? -11.739 7.664 16.101 1.00 92.25 84 LYS A CA 1
ATOM 715 C C . LYS A 1 84 ? -10.447 7.350 15.338 1.00 92.25 84 LYS A C 1
ATOM 717 O O . LYS A 1 84 ? -9.966 8.173 14.556 1.00 92.25 84 LYS A O 1
ATOM 722 N N . SER A 1 85 ? -9.893 6.155 15.546 1.00 92.12 85 SER A N 1
ATOM 723 C CA . SER A 1 85 ? -8.616 5.728 14.976 1.00 92.12 85 SER A CA 1
ATOM 724 C C . SER A 1 85 ? -8.782 4.547 14.026 1.00 92.12 85 SER A C 1
ATOM 726 O O . SER A 1 85 ? -9.605 3.658 14.243 1.00 92.12 85 SER A O 1
ATOM 728 N N . VAL A 1 86 ? -7.968 4.552 12.975 1.00 93.62 86 VAL A N 1
ATOM 729 C CA . VAL A 1 86 ? -7.820 3.451 12.017 1.00 93.62 86 VAL A CA 1
ATOM 730 C C . VAL A 1 86 ? -6.637 2.588 12.447 1.00 93.62 86 VAL A C 1
ATOM 732 O O . VAL A 1 86 ? -5.600 3.134 12.834 1.00 93.62 86 VAL A O 1
ATOM 735 N N . ASP A 1 87 ? -6.772 1.267 12.352 1.00 94.31 87 ASP A N 1
ATOM 736 C CA . ASP A 1 87 ? -5.658 0.340 12.544 1.00 94.31 87 ASP A CA 1
ATOM 737 C C . ASP A 1 87 ? -4.764 0.320 11.295 1.00 94.31 87 ASP A C 1
ATOM 739 O O . ASP A 1 87 ? -4.897 -0.502 10.385 1.00 94.31 87 ASP A O 1
ATOM 743 N N . ASN A 1 88 ? -3.851 1.290 11.234 1.00 92.56 88 ASN A N 1
ATOM 744 C CA . ASN A 1 88 ? -2.954 1.438 10.093 1.00 92.56 88 ASN A CA 1
ATOM 745 C C . ASN A 1 88 ? -1.953 0.279 9.980 1.00 92.56 88 ASN A C 1
ATOM 747 O O . ASN A 1 88 ? -1.478 0.029 8.879 1.00 92.56 88 ASN A O 1
ATOM 751 N N . ASN A 1 89 ? -1.642 -0.436 11.068 1.00 92.44 89 ASN A N 1
ATOM 752 C CA . ASN A 1 89 ? -0.737 -1.586 11.005 1.00 92.44 89 ASN A CA 1
ATOM 753 C C . ASN A 1 89 ? -1.407 -2.744 10.265 1.00 92.44 89 ASN A C 1
ATOM 755 O O . ASN A 1 89 ? -0.828 -3.270 9.319 1.00 92.44 89 ASN A O 1
ATOM 759 N N . ARG A 1 90 ? -2.658 -3.074 10.609 1.00 94.50 90 ARG A N 1
ATOM 760 C CA . ARG A 1 90 ? -3.412 -4.109 9.885 1.00 94.50 90 ARG A CA 1
ATOM 761 C C . ARG A 1 90 ? -3.662 -3.722 8.430 1.00 94.50 90 ARG A C 1
ATOM 763 O O . ARG A 1 90 ? -3.518 -4.560 7.547 1.00 94.50 90 ARG A O 1
ATOM 770 N N . LEU A 1 91 ? -3.938 -2.444 8.148 1.00 95.75 91 LEU A N 1
ATOM 771 C CA . LEU A 1 91 ? -4.024 -1.967 6.762 1.00 95.75 91 LEU A CA 1
ATOM 772 C C . LEU A 1 91 ? -2.700 -2.097 5.995 1.00 95.75 91 LEU A C 1
ATOM 774 O O . LEU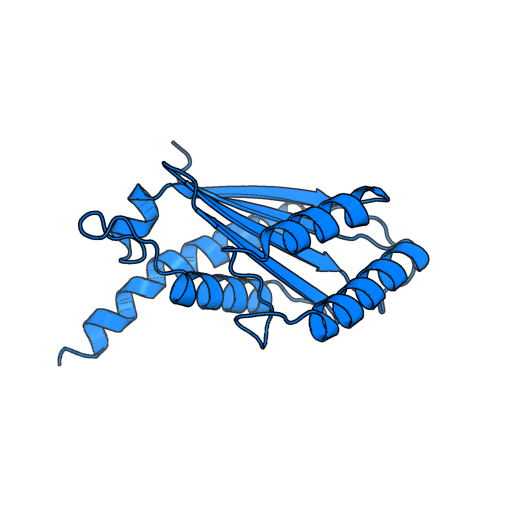 A 1 91 ? -2.732 -2.389 4.802 1.00 95.75 91 LEU A O 1
ATOM 778 N N . MET A 1 92 ? -1.547 -1.895 6.642 1.00 95.12 92 MET A N 1
ATOM 779 C CA . MET A 1 92 ? -0.250 -2.134 6.001 1.00 95.12 92 MET A CA 1
ATOM 780 C C . MET A 1 92 ? -0.072 -3.606 5.624 1.00 95.12 92 MET A C 1
ATOM 782 O O . MET A 1 92 ? 0.357 -3.874 4.503 1.00 95.12 92 MET A O 1
ATOM 786 N N . GLU A 1 93 ? -0.440 -4.540 6.505 1.00 95.38 93 GLU A N 1
ATOM 787 C CA . GLU A 1 93 ? -0.371 -5.975 6.195 1.00 95.38 93 GLU A CA 1
ATOM 788 C C . GLU A 1 93 ? -1.325 -6.361 5.061 1.00 95.38 93 GLU A C 1
ATOM 790 O O . GLU A 1 93 ? -0.902 -6.993 4.101 1.00 95.38 93 GLU A O 1
ATOM 795 N N . ILE A 1 94 ? -2.569 -5.873 5.080 1.00 96.44 94 ILE A N 1
ATOM 796 C CA . ILE A 1 94 ? -3.538 -6.087 3.989 1.00 96.44 94 ILE A CA 1
ATOM 797 C C . ILE A 1 94 ? -2.971 -5.611 2.643 1.00 96.44 94 ILE A C 1
ATOM 799 O O . ILE A 1 94 ? -3.074 -6.307 1.630 1.00 96.44 94 ILE A O 1
ATOM 803 N N . VAL A 1 95 ? -2.337 -4.433 2.611 1.00 95.88 95 VAL A N 1
ATOM 804 C CA . VAL A 1 95 ? -1.689 -3.919 1.395 1.00 95.88 95 VAL A CA 1
ATOM 805 C C . VAL A 1 95 ? -0.517 -4.804 0.974 1.00 95.88 95 VAL A C 1
ATOM 807 O O . VAL A 1 95 ? -0.335 -5.014 -0.223 1.00 95.88 95 VAL A O 1
ATOM 810 N N . ARG A 1 96 ? 0.276 -5.333 1.915 1.00 94.94 96 ARG A N 1
ATOM 811 C CA . ARG A 1 96 ? 1.375 -6.252 1.589 1.00 94.94 96 ARG A CA 1
ATOM 812 C C . ARG A 1 96 ? 0.866 -7.533 0.961 1.00 94.94 96 ARG A C 1
ATOM 814 O O . ARG A 1 96 ? 1.346 -7.845 -0.123 1.00 94.94 96 ARG A O 1
ATOM 821 N N . SER A 1 97 ? -0.113 -8.190 1.575 1.00 94.75 97 SER A N 1
ATOM 822 C CA . SER A 1 97 ? -0.692 -9.428 1.050 1.00 94.75 97 SER A CA 1
ATOM 823 C C . SER A 1 97 ? -1.309 -9.192 -0.329 1.00 94.75 97 SER A C 1
ATOM 825 O O . SER A 1 97 ? -1.023 -9.910 -1.280 1.00 94.75 97 SER A O 1
ATOM 827 N N . THR A 1 98 ? -2.032 -8.078 -0.504 1.00 94.56 98 THR A N 1
ATOM 828 C CA . THR A 1 98 ? -2.557 -7.675 -1.822 1.00 94.56 98 THR A CA 1
ATOM 829 C C . THR A 1 98 ? -1.438 -7.527 -2.853 1.00 94.56 98 THR A C 1
ATOM 831 O O . THR A 1 98 ? -1.537 -8.015 -3.976 1.00 94.56 98 THR A O 1
ATOM 834 N N . MET A 1 99 ? -0.355 -6.835 -2.494 1.00 92.81 99 MET A N 1
ATOM 835 C CA . MET A 1 99 ? 0.779 -6.624 -3.392 1.00 92.81 99 MET A CA 1
ATOM 836 C C . MET A 1 99 ? 1.628 -7.880 -3.599 1.00 92.81 99 MET A C 1
ATOM 838 O O . MET A 1 99 ? 2.420 -7.896 -4.537 1.00 92.81 99 MET A O 1
ATOM 842 N N . GLU A 1 100 ? 1.528 -8.887 -2.741 1.00 91.62 100 GLU A N 1
ATOM 843 C CA . GLU A 1 100 ? 2.160 -10.192 -2.916 1.00 91.62 100 GLU A CA 1
ATOM 844 C C . GLU A 1 100 ? 1.402 -11.009 -3.968 1.00 91.62 100 GLU A C 1
ATOM 846 O O . GLU A 1 100 ? 2.012 -11.435 -4.948 1.00 91.62 100 GLU A O 1
ATOM 851 N N . ASP A 1 101 ? 0.075 -11.074 -3.862 1.00 89.81 101 ASP A N 1
ATOM 852 C CA . ASP A 1 101 ? -0.785 -11.842 -4.772 1.00 89.81 101 ASP A CA 1
ATOM 853 C C . ASP A 1 101 ? -0.932 -11.215 -6.166 1.00 89.81 101 ASP A C 1
ATOM 855 O O . ASP A 1 101 ? -1.093 -11.917 -7.165 1.00 89.81 101 ASP A O 1
ATOM 859 N N . VAL A 1 102 ? -0.849 -9.885 -6.274 1.00 84.56 102 VAL A N 1
ATOM 860 C CA . VAL A 1 102 ? -0.924 -9.172 -7.565 1.00 84.56 102 VAL A CA 1
ATOM 861 C C . VAL A 1 102 ? 0.398 -9.260 -8.353 1.00 84.56 102 VAL A C 1
ATOM 863 O O . VAL A 1 102 ? 0.454 -8.934 -9.542 1.00 84.56 102 VAL A O 1
ATOM 866 N N . LYS A 1 103 ? 1.503 -9.705 -7.738 1.00 69.00 103 LYS A N 1
ATOM 867 C CA . LYS A 1 103 ? 2.813 -9.766 -8.406 1.00 69.00 103 LYS A CA 1
ATOM 868 C C . LYS A 1 103 ? 2.962 -11.010 -9.284 1.00 69.00 103 LYS A C 1
ATOM 870 O O . LYS A 1 103 ? 3.303 -12.084 -8.809 1.00 69.00 103 LYS A O 1
ATOM 875 N N . SER A 1 104 ? 2.890 -10.818 -10.603 1.00 55.03 104 SER A N 1
ATOM 876 C CA . SER A 1 104 ? 3.386 -11.807 -11.578 1.00 55.03 104 SER A CA 1
ATOM 877 C C . SER A 1 104 ? 4.912 -11.729 -11.856 1.00 55.03 104 SER A C 1
ATOM 879 O O . SER A 1 104 ? 5.513 -12.768 -12.125 1.00 55.03 104 SER A O 1
ATOM 881 N N . PRO A 1 105 ? 5.627 -10.586 -11.713 1.00 56.59 105 PRO A N 1
ATOM 882 C CA . PRO A 1 105 ? 7.093 -10.577 -11.761 1.00 56.59 105 PRO A CA 1
ATOM 883 C C . PRO A 1 105 ? 7.742 -10.303 -10.393 1.00 56.59 105 PRO A C 1
ATOM 885 O O . PRO A 1 105 ? 7.431 -9.317 -9.722 1.00 56.59 105 PRO A O 1
ATOM 888 N N . LYS A 1 106 ? 8.760 -11.106 -10.049 1.00 61.12 106 LYS A N 1
ATOM 889 C CA . LYS A 1 106 ? 9.617 -11.019 -8.841 1.00 61.12 106 LYS A CA 1
ATOM 890 C C . LYS A 1 106 ? 10.380 -9.689 -8.651 1.00 61.12 106 LYS A C 1
ATOM 892 O O . LYS A 1 106 ? 11.127 -9.545 -7.691 1.00 61.12 106 LYS A O 1
ATOM 897 N N . ASP A 1 107 ? 10.180 -8.705 -9.528 1.00 80.19 107 ASP A N 1
ATOM 898 C CA . ASP A 1 107 ? 11.008 -7.499 -9.647 1.00 80.19 107 ASP A CA 1
ATOM 899 C C . ASP A 1 107 ? 10.240 -6.178 -9.475 1.00 80.19 107 ASP A C 1
ATOM 901 O O . ASP A 1 107 ? 10.776 -5.106 -9.765 1.00 80.19 107 ASP A O 1
ATOM 905 N N . ILE A 1 108 ? 8.983 -6.224 -9.018 1.00 88.12 108 ILE A N 1
ATOM 906 C CA . ILE A 1 108 ? 8.218 -5.002 -8.737 1.00 88.12 108 ILE A CA 1
ATOM 907 C C . ILE A 1 108 ? 8.725 -4.343 -7.451 1.00 88.12 108 ILE A C 1
ATOM 909 O O . ILE A 1 108 ? 8.585 -4.891 -6.351 1.00 88.12 108 ILE A O 1
ATOM 913 N N . VAL A 1 109 ? 9.224 -3.117 -7.600 1.00 91.62 109 VAL A N 1
ATOM 914 C CA . VAL A 1 109 ? 9.496 -2.188 -6.503 1.00 91.62 109 VAL A CA 1
ATOM 915 C C . VAL A 1 109 ? 8.234 -1.378 -6.247 1.00 91.62 109 VAL A C 1
ATOM 917 O O . VAL A 1 109 ? 7.666 -0.798 -7.173 1.00 91.62 109 VAL A O 1
ATOM 920 N N . TRP A 1 110 ? 7.798 -1.316 -4.992 1.00 93.00 110 TRP A N 1
ATOM 921 C CA . TRP A 1 110 ? 6.654 -0.505 -4.600 1.00 93.00 110 TRP A CA 1
ATOM 922 C C . TRP A 1 110 ? 6.860 0.164 -3.244 1.00 93.00 110 TRP A C 1
ATOM 924 O O . TRP A 1 110 ? 7.636 -0.302 -2.408 1.00 93.00 110 TRP A O 1
ATOM 934 N N . LEU A 1 111 ? 6.137 1.258 -3.050 1.00 92.44 111 LEU A N 1
ATOM 935 C CA . LEU A 1 111 ? 5.918 1.899 -1.762 1.00 92.44 111 LEU A CA 1
ATOM 936 C C . LEU A 1 111 ? 4.454 2.302 -1.654 1.00 92.44 111 LEU A C 1
ATOM 938 O O . LEU A 1 111 ? 3.800 2.540 -2.671 1.00 92.44 111 LEU A O 1
ATOM 942 N N . ALA A 1 112 ? 3.961 2.418 -0.432 1.00 92.25 112 ALA A N 1
ATOM 943 C CA . ALA A 1 112 ? 2.614 2.877 -0.177 1.00 92.25 112 ALA A CA 1
ATOM 944 C C . ALA A 1 112 ? 2.567 3.916 0.940 1.00 92.25 112 ALA A C 1
ATOM 946 O O . ALA A 1 112 ? 3.483 4.020 1.759 1.00 92.25 112 ALA A O 1
ATOM 947 N N . SER A 1 113 ? 1.491 4.698 0.955 1.00 90.94 113 SER A N 1
ATOM 948 C CA . SER A 1 113 ? 1.199 5.655 2.011 1.00 90.94 113 SER A CA 1
ATOM 949 C C . SER A 1 113 ? -0.269 5.630 2.416 1.00 90.94 113 SER A C 1
ATOM 951 O O . SER A 1 113 ? -1.148 5.519 1.561 1.00 90.94 113 SER A O 1
ATOM 953 N N . ILE A 1 114 ? -0.533 5.740 3.721 1.00 91.25 114 ILE A N 1
ATOM 954 C CA . ILE A 1 114 ? -1.895 5.778 4.273 1.00 91.25 114 ILE A CA 1
ATOM 955 C C . ILE A 1 114 ? -2.219 7.188 4.758 1.00 91.25 114 ILE A C 1
ATOM 957 O O . ILE A 1 114 ? -1.550 7.725 5.644 1.00 91.25 114 ILE A O 1
ATOM 961 N N . LYS A 1 115 ? -3.282 7.775 4.207 1.00 88.94 115 LYS A N 1
ATOM 962 C CA . LYS A 1 115 ? -3.820 9.072 4.611 1.00 88.94 115 LYS A CA 1
ATOM 963 C C . LYS A 1 115 ? -5.226 8.915 5.179 1.00 88.94 115 LYS A C 1
ATOM 965 O O . LYS A 1 115 ? -6.149 8.487 4.490 1.00 88.94 115 LYS A O 1
ATOM 970 N N . ASN A 1 116 ? -5.388 9.337 6.427 1.00 88.19 116 ASN A N 1
ATOM 971 C CA . ASN A 1 116 ? -6.674 9.367 7.108 1.00 88.19 116 ASN A CA 1
ATOM 972 C C . ASN A 1 116 ? -7.346 10.729 6.880 1.00 88.19 116 ASN A C 1
ATOM 974 O O . ASN A 1 116 ? -6.917 11.734 7.441 1.00 88.19 116 ASN A O 1
ATOM 978 N N . ASP A 1 117 ? -8.397 10.757 6.060 1.00 86.31 117 ASP A N 1
ATOM 979 C CA . ASP A 1 117 ? -9.294 11.910 5.924 1.00 86.31 117 ASP A CA 1
ATOM 980 C C . ASP A 1 117 ? -10.455 11.775 6.936 1.00 86.31 117 ASP A C 1
ATOM 982 O O . ASP A 1 117 ? -10.513 10.818 7.708 1.00 86.31 117 ASP A O 1
ATOM 986 N N . TYR A 1 118 ? -11.402 12.722 6.971 1.00 84.56 118 TYR A N 1
ATOM 987 C CA . TYR A 1 118 ? -12.506 12.696 7.945 1.00 84.56 118 TYR A CA 1
ATOM 988 C C . TYR A 1 118 ? -13.378 11.431 7.813 1.00 84.56 118 TYR A C 1
ATOM 990 O O . TYR A 1 118 ? -13.483 10.659 8.767 1.00 84.56 118 TYR A O 1
ATOM 998 N N . ASN A 1 119 ? -13.906 11.169 6.612 1.00 90.56 119 ASN A N 1
ATOM 999 C CA . ASN A 1 119 ? -14.802 10.033 6.339 1.00 90.56 119 ASN A CA 1
ATOM 1000 C C . ASN A 1 119 ? -14.108 8.819 5.716 1.00 90.56 119 ASN A C 1
ATOM 1002 O O . ASN A 1 119 ? -14.638 7.716 5.788 1.00 90.56 119 ASN A O 1
ATOM 1006 N N . ASN A 1 120 ? -12.943 9.018 5.099 1.00 93.38 120 ASN A N 1
ATOM 1007 C CA . ASN A 1 120 ? -12.303 7.995 4.281 1.00 93.38 120 ASN A CA 1
ATOM 1008 C C . ASN A 1 120 ? -10.855 7.769 4.693 1.00 93.38 120 ASN A C 1
ATOM 1010 O O . ASN A 1 120 ? -10.193 8.666 5.217 1.00 93.38 120 ASN A O 1
ATOM 1014 N N . VAL A 1 121 ? -10.357 6.586 4.365 1.00 93.25 121 VAL A N 1
ATOM 1015 C CA . VAL A 1 121 ? -8.931 6.280 4.319 1.00 93.25 121 VAL A CA 1
ATOM 1016 C C . VAL A 1 121 ? -8.513 6.223 2.858 1.00 93.25 121 VAL A C 1
ATOM 1018 O O . VAL A 1 121 ? -9.208 5.629 2.033 1.00 93.25 121 VAL A O 1
ATOM 1021 N N . LYS A 1 122 ? -7.397 6.871 2.530 1.00 92.81 122 LYS A N 1
ATOM 1022 C CA . LYS A 1 122 ? -6.777 6.798 1.209 1.00 92.81 122 LYS A CA 1
ATOM 1023 C C . LYS A 1 122 ? -5.453 6.074 1.312 1.00 92.81 122 LYS A C 1
ATOM 1025 O O . LYS A 1 122 ? -4.597 6.483 2.094 1.00 92.81 122 LYS A O 1
ATOM 1030 N N . ILE A 1 123 ? -5.281 5.041 0.503 1.00 93.31 123 ILE A N 1
ATOM 1031 C CA . ILE A 1 123 ? -4.016 4.321 0.387 1.00 93.31 123 ILE A CA 1
ATOM 1032 C C . ILE A 1 123 ? -3.479 4.581 -1.007 1.00 93.31 123 ILE A C 1
ATOM 1034 O O . ILE A 1 123 ? -4.095 4.171 -1.985 1.00 93.31 123 ILE A O 1
ATOM 1038 N N . HIS A 1 124 ? -2.350 5.277 -1.098 1.00 91.88 124 HIS A N 1
ATOM 1039 C CA . HIS A 1 124 ? -1.646 5.480 -2.358 1.00 91.88 124 HIS A CA 1
ATOM 1040 C C . HIS A 1 124 ? -0.541 4.442 -2.476 1.00 91.88 124 HIS A C 1
ATOM 1042 O O . HIS A 1 124 ? 0.272 4.330 -1.567 1.00 91.88 124 HIS A O 1
ATOM 1048 N N . ILE A 1 125 ? -0.471 3.731 -3.595 1.00 91.94 125 ILE A N 1
ATOM 1049 C CA . ILE A 1 125 ? 0.561 2.739 -3.889 1.00 91.94 125 ILE A CA 1
ATOM 1050 C C . ILE A 1 125 ? 1.258 3.169 -5.171 1.00 91.94 125 ILE A C 1
ATOM 1052 O O . ILE A 1 125 ? 0.627 3.335 -6.209 1.00 91.94 125 ILE A O 1
ATOM 1056 N N . GLY A 1 126 ? 2.566 3.378 -5.092 1.00 90.62 126 GLY A N 1
ATOM 1057 C CA . GLY A 1 126 ? 3.421 3.569 -6.253 1.00 90.62 126 GLY A CA 1
ATOM 1058 C C . GLY A 1 126 ? 4.131 2.268 -6.563 1.00 90.62 126 GLY A C 1
ATOM 1059 O O . GLY A 1 126 ? 4.761 1.711 -5.666 1.00 90.62 126 GLY A O 1
ATOM 1060 N N . SER A 1 127 ? 4.092 1.802 -7.808 1.00 90.81 127 SER A N 1
ATOM 1061 C CA . SER A 1 127 ? 4.812 0.597 -8.224 1.00 90.81 127 SER A CA 1
ATOM 1062 C C . SER A 1 127 ? 5.524 0.773 -9.563 1.00 90.81 127 SER A C 1
ATOM 1064 O O . SER A 1 127 ? 5.077 1.503 -10.447 1.00 90.81 127 SER A O 1
ATOM 1066 N N . CYS A 1 128 ? 6.673 0.119 -9.707 1.00 89.19 128 CYS A N 1
ATOM 1067 C CA . CYS A 1 128 ? 7.471 0.126 -10.925 1.00 89.19 128 CYS A CA 1
ATOM 1068 C C . CYS A 1 128 ? 8.270 -1.173 -11.063 1.00 89.19 128 CYS A C 1
ATOM 1070 O O . CYS A 1 128 ? 8.480 -1.895 -10.087 1.00 89.19 128 CYS A O 1
ATOM 1072 N N . ASN A 1 129 ? 8.744 -1.468 -12.273 1.00 89.75 129 ASN A N 1
ATOM 1073 C CA . ASN A 1 129 ? 9.681 -2.563 -12.506 1.00 89.75 129 ASN A CA 1
ATOM 1074 C C . ASN A 1 129 ? 10.948 -2.025 -13.201 1.00 89.75 129 ASN A C 1
ATOM 1076 O O . ASN A 1 129 ? 10.938 -1.820 -14.421 1.00 89.75 129 ASN A O 1
ATOM 1080 N N . PRO A 1 130 ? 12.054 -1.833 -12.456 1.00 88.94 130 PRO A N 1
ATOM 1081 C CA . PRO A 1 130 ? 13.285 -1.248 -12.987 1.00 88.94 130 PRO A CA 1
ATOM 1082 C C . PRO A 1 130 ? 14.088 -2.198 -13.889 1.00 88.94 130 PRO A C 1
ATOM 1084 O O . PRO A 1 130 ? 15.110 -1.786 -14.449 1.00 88.94 130 PRO A O 1
ATOM 1087 N N . LYS A 1 131 ? 13.683 -3.471 -14.010 1.00 87.00 131 LYS A N 1
ATOM 1088 C CA . LYS A 1 131 ? 14.337 -4.464 -14.877 1.00 87.00 131 LYS A CA 1
ATOM 1089 C C . LYS A 1 131 ? 13.667 -4.600 -16.242 1.00 87.00 131 LYS A C 1
ATOM 1091 O O . LYS A 1 131 ? 14.325 -5.036 -17.186 1.00 87.00 131 LYS A O 1
ATOM 1096 N N . LEU A 1 132 ? 12.401 -4.200 -16.373 1.00 83.12 132 LEU A N 1
ATOM 1097 C CA . LEU A 1 132 ? 11.734 -4.169 -17.672 1.00 83.12 132 LEU A CA 1
ATOM 1098 C C . LEU A 1 132 ? 12.353 -3.094 -18.570 1.00 83.12 132 LEU A C 1
ATOM 1100 O O . LEU A 1 132 ? 12.717 -2.006 -18.116 1.00 83.12 132 LEU A O 1
ATOM 1104 N N . LYS A 1 133 ? 12.430 -3.407 -19.863 1.00 74.50 133 LYS A N 1
ATOM 1105 C CA . LYS A 1 133 ? 12.813 -2.490 -20.939 1.00 74.50 133 LYS A CA 1
ATOM 1106 C C . LYS A 1 133 ? 11.663 -2.448 -21.944 1.00 74.50 133 LYS A C 1
ATOM 1108 O O . LYS A 1 133 ? 11.129 -3.502 -22.263 1.00 74.50 133 LYS A O 1
ATOM 1113 N N . TYR A 1 134 ? 11.310 -1.256 -22.430 1.00 60.84 134 TYR A N 1
ATOM 1114 C CA . TYR A 1 134 ? 10.304 -1.035 -23.482 1.00 60.84 134 TYR A CA 1
ATOM 1115 C C . TYR A 1 134 ? 8.927 -1.672 -23.233 1.00 60.84 134 TYR A C 1
ATOM 1117 O O . TYR A 1 134 ? 8.648 -2.763 -23.714 1.00 60.84 134 TYR A O 1
ATOM 1125 N N . ARG A 1 135 ? 8.038 -0.942 -22.543 1.00 61.19 135 ARG A N 1
ATOM 1126 C CA . ARG A 1 135 ? 6.566 -1.073 -22.608 1.00 61.19 135 ARG A CA 1
ATOM 1127 C C . ARG A 1 135 ? 5.956 -0.004 -21.695 1.00 61.19 135 ARG A C 1
ATOM 1129 O O . ARG A 1 135 ? 6.014 -0.138 -20.473 1.00 61.19 135 ARG A O 1
ATOM 1136 N N . LYS A 1 136 ? 5.383 1.066 -22.253 1.00 63.00 136 LYS A N 1
ATOM 1137 C CA . LYS A 1 136 ? 4.450 1.916 -21.498 1.00 63.00 136 LYS A CA 1
ATOM 1138 C C . LYS A 1 136 ? 3.055 1.398 -21.782 1.00 63.00 136 LYS A C 1
ATOM 1140 O O . LYS A 1 136 ? 2.555 1.573 -22.886 1.00 63.00 136 LYS A O 1
ATOM 1145 N N . GLN A 1 137 ? 2.448 0.748 -20.806 1.00 69.44 137 GLN A N 1
ATOM 1146 C CA . GLN A 1 137 ? 1.040 0.404 -20.882 1.00 69.44 137 GLN A CA 1
ATOM 1147 C C . GLN A 1 137 ? 0.402 0.606 -19.522 1.00 69.44 137 GLN A C 1
ATOM 1149 O O . GLN A 1 137 ? 1.041 0.370 -18.498 1.00 69.44 137 GLN A O 1
ATOM 1154 N N . SER A 1 138 ? -0.850 1.049 -19.525 1.00 76.25 138 SER A N 1
ATOM 1155 C CA . SER A 1 138 ? -1.702 0.975 -18.344 1.00 76.25 138 SER A CA 1
ATOM 1156 C C . SER A 1 138 ? 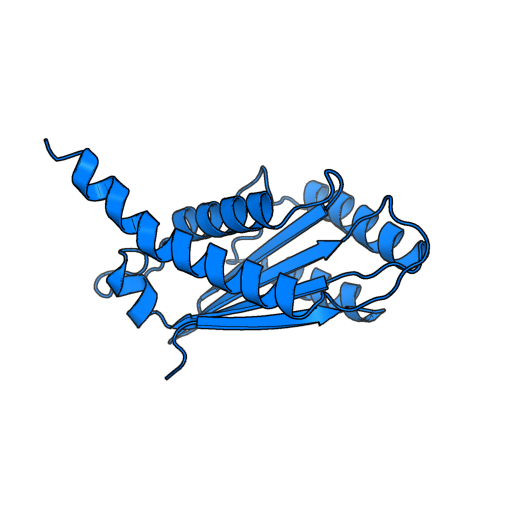-1.812 -0.476 -17.877 1.00 76.25 138 SER A C 1
ATOM 1158 O O . SER A 1 138 ? -1.641 -1.404 -18.674 1.00 76.25 138 SER A O 1
ATOM 1160 N N . LYS A 1 139 ? -2.119 -0.672 -16.591 1.00 83.31 139 LYS A N 1
ATOM 1161 C CA . LYS A 1 139 ? -2.507 -2.000 -16.119 1.00 83.31 139 LYS A CA 1
ATOM 1162 C C . LYS A 1 139 ? -3.744 -2.459 -16.904 1.00 83.31 139 LYS A C 1
ATOM 1164 O O . LYS A 1 139 ? -4.658 -1.646 -17.085 1.00 83.31 139 LYS A O 1
ATOM 1169 N N . PRO A 1 140 ? -3.775 -3.710 -17.382 1.00 86.00 140 PRO A N 1
ATOM 1170 C CA . PRO A 1 140 ? -4.983 -4.298 -17.933 1.00 86.00 140 PRO A CA 1
ATOM 1171 C C . PRO A 1 140 ? -6.165 -4.156 -16.954 1.00 86.00 140 PRO A C 1
ATOM 1173 O O . PRO A 1 140 ? -5.968 -4.270 -15.741 1.00 86.00 140 PRO A O 1
ATOM 1176 N N . PRO A 1 141 ? -7.393 -3.890 -17.431 1.00 87.94 141 PRO A N 1
ATOM 1177 C CA . PRO A 1 141 ? -8.562 -3.761 -16.560 1.00 87.94 141 PRO A CA 1
ATOM 1178 C C . PRO A 1 141 ? -8.813 -4.981 -15.661 1.00 87.94 141 PRO A C 1
ATOM 1180 O O . PRO A 1 141 ? -9.320 -4.831 -14.553 1.00 87.94 141 PRO A O 1
ATOM 1183 N N . GLU A 1 142 ? -8.480 -6.180 -16.130 1.00 88.94 142 GLU A N 1
ATOM 1184 C CA . GLU A 1 142 ? -8.530 -7.429 -15.372 1.00 88.94 142 GLU A CA 1
ATOM 1185 C C . GLU A 1 142 ? -7.573 -7.431 -14.178 1.00 88.94 142 GLU A C 1
ATOM 1187 O O . GLU A 1 142 ? -8.002 -7.797 -13.088 1.00 88.94 142 GLU A O 1
ATOM 1192 N N . ASP A 1 143 ? -6.351 -6.918 -14.336 1.00 87.94 143 ASP A N 1
ATOM 1193 C CA . ASP A 1 143 ? -5.380 -6.795 -13.244 1.00 87.94 143 ASP A CA 1
ATOM 1194 C C . ASP A 1 143 ? -5.866 -5.789 -12.193 1.00 87.94 143 ASP A C 1
ATOM 1196 O O . ASP A 1 143 ? -5.699 -6.003 -10.993 1.00 87.94 143 ASP A O 1
ATOM 1200 N N . ILE A 1 144 ? -6.502 -4.695 -12.630 1.00 90.62 144 ILE A N 1
ATOM 1201 C CA . ILE A 1 144 ? -7.091 -3.696 -11.725 1.00 90.62 144 ILE A CA 1
ATOM 1202 C C . ILE A 1 144 ? -8.251 -4.319 -10.938 1.00 90.62 144 ILE A C 1
ATOM 1204 O O . ILE A 1 144 ? -8.301 -4.176 -9.718 1.00 90.62 144 ILE A O 1
ATOM 1208 N N . ARG A 1 145 ? -9.159 -5.042 -11.610 1.00 91.69 145 ARG A N 1
ATOM 1209 C CA . ARG A 1 145 ? -10.276 -5.734 -10.946 1.00 91.69 145 ARG A CA 1
ATOM 1210 C C . ARG A 1 145 ? -9.788 -6.806 -9.976 1.00 91.69 145 ARG A C 1
ATOM 1212 O O . ARG A 1 145 ? -10.335 -6.906 -8.886 1.00 91.69 145 ARG A O 1
ATOM 1219 N N . TYR A 1 146 ? -8.764 -7.566 -10.356 1.00 92.50 146 TYR A N 1
ATOM 1220 C CA . TYR A 1 146 ? -8.162 -8.586 -9.501 1.00 92.50 146 TYR A CA 1
ATOM 1221 C C . TYR A 1 146 ? -7.521 -7.973 -8.249 1.00 92.50 146 TYR A C 1
ATOM 1223 O O . TYR A 1 146 ? -7.757 -8.428 -7.131 1.00 92.50 146 TYR A O 1
ATOM 1231 N N . MET A 1 147 ? -6.767 -6.884 -8.418 1.00 93.44 147 MET A N 1
ATOM 1232 C CA . MET A 1 147 ? -6.183 -6.142 -7.302 1.00 93.44 147 MET A CA 1
ATOM 1233 C C . MET A 1 147 ? -7.257 -5.593 -6.354 1.00 93.44 147 MET A C 1
ATOM 1235 O O . MET A 1 147 ? -7.094 -5.668 -5.138 1.00 93.44 147 MET A O 1
ATOM 1239 N N . GLU A 1 148 ? -8.358 -5.059 -6.890 1.00 94.62 148 GLU A N 1
ATOM 1240 C CA . GLU A 1 148 ? -9.489 -4.608 -6.076 1.00 94.62 148 GLU A CA 1
ATOM 1241 C C . GLU A 1 148 ? -10.149 -5.772 -5.326 1.00 94.62 148 GLU A C 1
ATOM 1243 O O . GLU A 1 148 ? -10.382 -5.652 -4.124 1.00 94.62 148 GLU A O 1
ATOM 1248 N N . SER A 1 149 ? -10.398 -6.909 -5.988 1.00 94.62 149 SER A N 1
ATOM 1249 C CA . SER A 1 149 ? -11.054 -8.060 -5.358 1.00 94.62 149 SER A CA 1
ATOM 1250 C C . SER A 1 149 ? -10.226 -8.674 -4.233 1.00 94.62 149 SER A C 1
ATOM 1252 O O . SER A 1 149 ? -10.770 -8.936 -3.164 1.00 94.62 149 SER A O 1
ATOM 1254 N N . ILE A 1 150 ? -8.918 -8.852 -4.438 1.00 94.75 150 ILE A N 1
ATOM 1255 C CA . ILE A 1 150 ? -8.022 -9.420 -3.419 1.00 94.75 150 ILE A CA 1
ATOM 1256 C C . ILE A 1 150 ? -7.876 -8.465 -2.229 1.00 94.75 150 ILE A C 1
ATOM 1258 O O . ILE A 1 150 ? -7.917 -8.890 -1.076 1.00 94.75 150 ILE A O 1
ATOM 1262 N N . PHE A 1 151 ? -7.778 -7.157 -2.481 1.00 95.81 151 PHE A N 1
ATOM 1263 C CA . PHE A 1 151 ? -7.729 -6.171 -1.402 1.00 95.81 151 PHE A CA 1
ATOM 1264 C C . PHE A 1 151 ? -8.994 -6.199 -0.535 1.00 95.81 151 PHE A C 1
ATOM 1266 O O . PHE A 1 151 ? -8.915 -6.145 0.693 1.00 95.81 151 PHE A O 1
ATOM 1273 N N . VAL A 1 152 ? -10.168 -6.293 -1.173 1.00 95.44 152 VAL A N 1
ATOM 1274 C CA . VAL A 1 152 ? -11.447 -6.442 -0.469 1.00 95.44 152 VAL A CA 1
ATOM 1275 C C . VAL A 1 152 ? -11.446 -7.728 0.348 1.00 95.44 152 VAL A C 1
ATOM 1277 O O . VAL A 1 152 ? -11.707 -7.654 1.544 1.00 95.44 152 VAL A O 1
ATOM 1280 N N . GLN A 1 153 ? -11.089 -8.862 -0.259 1.00 95.06 153 GLN A N 1
ATOM 1281 C CA . GLN A 1 153 ? -11.020 -10.157 0.416 1.00 95.06 153 GLN A CA 1
ATOM 1282 C C . GLN A 1 153 ? -10.176 -10.088 1.698 1.00 95.06 153 GLN A C 1
ATOM 1284 O O . GLN A 1 153 ? -10.660 -10.462 2.764 1.00 95.06 153 GLN A O 1
ATOM 1289 N N . TYR A 1 154 ? -8.968 -9.519 1.641 1.00 95.75 154 TYR A N 1
ATOM 1290 C CA . TYR A 1 154 ? -8.110 -9.404 2.823 1.00 95.75 154 TYR A CA 1
ATOM 1291 C C . TYR A 1 154 ? -8.670 -8.488 3.917 1.00 95.75 154 TYR A C 1
ATOM 1293 O O . TYR A 1 154 ? -8.439 -8.741 5.100 1.00 95.75 154 TYR A O 1
ATOM 1301 N N . ILE A 1 155 ? -9.425 -7.440 3.567 1.00 94.88 155 ILE A N 1
ATOM 1302 C CA . ILE A 1 155 ? -10.163 -6.668 4.578 1.00 94.88 155 ILE A CA 1
ATOM 1303 C C . ILE A 1 155 ? -11.196 -7.559 5.266 1.00 94.88 155 ILE A C 1
ATOM 1305 O O . ILE A 1 155 ? -11.287 -7.539 6.494 1.00 94.88 155 ILE A O 1
ATOM 1309 N N . GLU A 1 156 ? -11.970 -8.325 4.501 1.00 94.00 156 GLU A N 1
ATOM 1310 C CA . GLU A 1 156 ? -13.051 -9.139 5.056 1.00 94.00 156 GLU A CA 1
ATOM 1311 C C . GLU A 1 156 ? -12.524 -10.280 5.933 1.00 94.00 156 GLU A C 1
ATOM 1313 O O . GLU A 1 156 ? -13.066 -10.541 7.007 1.00 94.00 156 GLU A O 1
ATOM 1318 N N . GLU A 1 157 ? -11.418 -10.897 5.524 1.00 91.44 157 GLU A N 1
ATOM 1319 C CA . GLU A 1 157 ? -10.752 -11.972 6.260 1.00 91.44 157 GLU A CA 1
ATOM 1320 C C . GLU A 1 157 ? -10.007 -11.478 7.502 1.00 91.44 157 GLU A C 1
ATOM 1322 O O . GLU A 1 157 ? -9.856 -12.241 8.458 1.00 91.44 157 GLU A O 1
ATOM 1327 N N . SER A 1 158 ? -9.603 -10.202 7.547 1.00 85.25 158 SER A N 1
ATOM 1328 C CA . SER A 1 158 ? -8.881 -9.643 8.697 1.00 85.25 158 SER A CA 1
ATOM 1329 C C . SER A 1 158 ? -9.666 -9.752 10.010 1.00 85.25 158 SER A C 1
ATOM 1331 O O . SER A 1 158 ? -9.072 -9.781 11.084 1.00 85.25 158 SER A O 1
ATOM 1333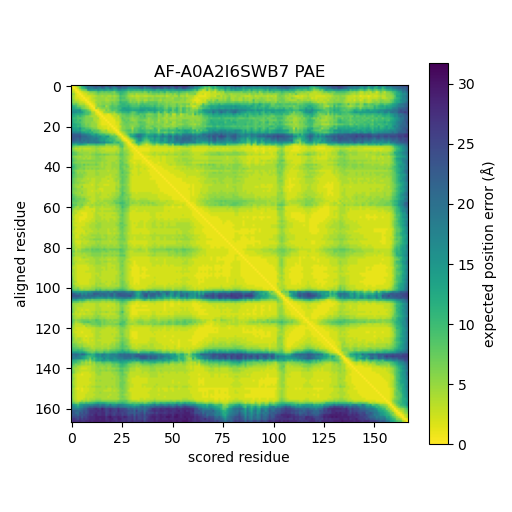 N N . ASN A 1 159 ? -10.993 -9.877 9.972 1.00 71.38 159 ASN A N 1
ATOM 1334 C CA . ASN A 1 159 ? -11.792 -10.028 11.187 1.00 71.38 159 ASN A CA 1
ATOM 1335 C C . ASN A 1 159 ? -11.790 -11.472 11.740 1.00 71.38 159 ASN A C 1
ATOM 1337 O O . ASN A 1 159 ? -12.000 -11.668 12.933 1.00 71.38 159 ASN A O 1
ATOM 1341 N N . ASN A 1 160 ? -11.482 -12.476 10.909 1.00 59.19 160 ASN A N 1
ATOM 1342 C CA . ASN A 1 160 ? -11.587 -13.902 11.260 1.00 59.19 160 ASN A CA 1
ATOM 1343 C C . ASN A 1 160 ? -10.438 -14.421 12.147 1.00 59.19 160 ASN A C 1
ATOM 1345 O O . ASN A 1 160 ? -10.485 -15.557 12.620 1.00 59.19 160 ASN A O 1
ATOM 1349 N N . GLU A 1 161 ? -9.391 -13.626 12.376 1.00 52.06 161 GLU A N 1
ATOM 1350 C CA . GLU A 1 161 ? -8.300 -13.996 13.289 1.00 52.06 161 GLU A CA 1
ATOM 1351 C C . GLU A 1 161 ? -8.623 -13.720 14.765 1.00 52.06 161 GLU A C 1
ATOM 1353 O O . GLU A 1 161 ? -8.013 -14.324 15.644 1.00 52.06 1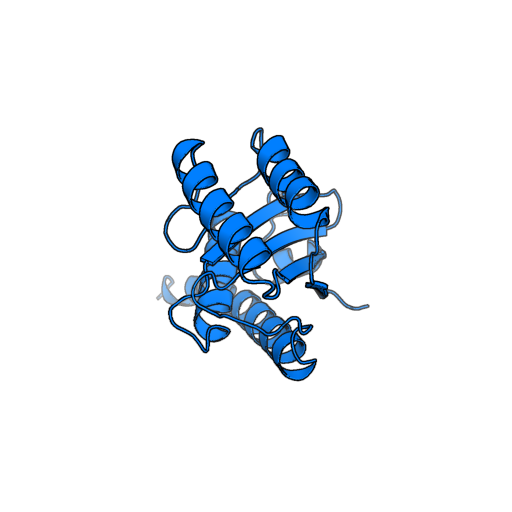61 GLU A O 1
ATOM 1358 N N . ILE A 1 162 ? -9.610 -12.863 15.055 1.00 49.78 162 ILE A N 1
ATOM 1359 C CA . ILE A 1 162 ? -10.020 -12.548 16.434 1.00 49.78 162 ILE A CA 1
ATOM 1360 C C . ILE A 1 162 ? -10.836 -13.708 17.041 1.00 49.78 162 ILE A C 1
ATOM 1362 O O . ILE A 1 162 ? -10.684 -14.018 18.224 1.00 49.78 162 ILE A O 1
ATOM 1366 N N . ASP A 1 163 ? -11.603 -14.433 16.222 1.00 42.69 163 ASP A N 1
ATOM 1367 C CA . ASP A 1 163 ? -12.408 -15.579 16.673 1.00 42.69 163 ASP A CA 1
ATOM 1368 C C . ASP A 1 163 ? -11.574 -16.846 16.951 1.00 42.69 163 ASP A C 1
ATOM 1370 O O . ASP A 1 163 ? -12.030 -17.746 17.652 1.00 42.69 163 ASP A O 1
ATOM 1374 N N . LYS A 1 164 ? -10.328 -16.925 16.461 1.00 41.50 164 LYS A N 1
ATOM 1375 C CA . LYS A 1 164 ? -9.450 -18.095 16.666 1.00 41.50 164 LYS A CA 1
ATOM 1376 C C . LYS A 1 164 ? -8.656 -18.078 17.974 1.00 41.50 164 LYS A C 1
ATOM 1378 O O . LYS A 1 164 ? -8.074 -19.097 18.326 1.00 41.50 164 LYS A O 1
ATOM 1383 N N . ILE A 1 165 ? -8.612 -16.948 18.680 1.00 41.12 165 ILE A N 1
ATOM 1384 C CA . ILE A 1 165 ? -7.863 -16.797 19.944 1.00 41.12 165 ILE A CA 1
ATOM 1385 C C . ILE A 1 165 ? -8.793 -16.960 21.167 1.00 41.12 165 ILE A C 1
ATOM 1387 O O . ILE A 1 165 ? -8.330 -16.985 22.303 1.00 41.12 165 ILE A O 1
ATOM 1391 N N . SER A 1 166 ? -10.103 -17.124 20.948 1.00 38.66 166 SER A N 1
ATOM 1392 C CA . SER A 1 166 ? -11.115 -17.210 22.013 1.00 38.66 166 SER A CA 1
ATOM 1393 C C . SER A 1 166 ? -11.666 -18.628 22.259 1.00 38.66 166 SER A C 1
ATOM 1395 O O . SER A 1 166 ? -12.813 -18.759 22.684 1.00 38.66 166 SER A O 1
ATOM 1397 N N . ILE A 1 167 ? -10.879 -19.685 22.009 1.00 36.88 167 ILE A N 1
ATOM 1398 C CA . ILE A 1 167 ? -11.223 -21.078 22.370 1.00 36.88 167 ILE A CA 1
ATOM 1399 C C . ILE A 1 167 ? -10.121 -21.671 23.243 1.00 36.88 167 ILE A C 1
ATOM 1401 O O . ILE A 1 167 ? -8.944 -21.582 22.828 1.00 36.88 167 ILE A O 1
#

InterPro domains:
  IPR041073 MobL relaxases [PF18555] (6-165)

Organism: Paraclostridium sordellii (NCBI:txid1505)

Sequence (167 aa):
MNIIKLYSAYLDKSFESFLNQILRYSKGIYVFNYTKNYLKKSDLEEIKNSFYKTYTNRTAIHQDVFVIDKKYLAKYGLYSYITKSVDNNRLMEIVRSTMEDVKSPKDIVWLASIKNDYNNVKIHIGSCNPKLKYRKQSKPPEDIRYMESIFVQYIEESNNEIDKISI